Protein AF-A0A9Q2NU97-F1 (afdb_monomer_lite)

Organism: NCBI:txid505252

Secondary structure (DSSP, 8-state):
-HHHHHHHHHTTS----PPPPHHHHHHTT-S-B-GGG--HHHHHHHHHHHH-TTS-HHHHHHHHHHHHHHTT-B---SSS-SS----------

Structure (mmCIF, N/CA/C/O backbone):
data_AF-A0A9Q2NU97-F1
#
_entry.id   AF-A0A9Q2NU97-F1
#
loop_
_atom_site.group_PDB
_atom_site.id
_atom_site.type_symbol
_atom_site.label_atom_id
_atom_site.label_alt_id
_atom_site.label_comp_id
_atom_site.label_asym_id
_atom_site.label_entity_id
_atom_site.label_seq_id
_atom_site.pdbx_PDB_ins_code
_atom_site.Cartn_x
_atom_site.Cartn_y
_atom_site.Cartn_z
_atom_site.occupancy
_atom_site.B_iso_or_equiv
_atom_site.auth_seq_id
_atom_site.auth_comp_id
_atom_site.auth_asym_id
_atom_site.auth_atom_id
_atom_site.pdbx_PDB_model_num
ATOM 1 N N . MET A 1 1 ? -4.021 -39.686 -35.601 1.00 52.50 1 MET A N 1
ATOM 2 C CA . MET A 1 1 ? -3.221 -38.450 -35.414 1.00 52.50 1 MET A CA 1
ATOM 3 C C . MET A 1 1 ? -3.940 -37.357 -34.610 1.00 52.50 1 MET A C 1
ATOM 5 O O . MET A 1 1 ? -3.328 -36.353 -34.299 1.00 52.50 1 MET A O 1
ATOM 9 N N . THR A 1 2 ? -5.193 -37.545 -34.186 1.00 54.91 2 THR A N 1
ATOM 10 C CA . THR A 1 2 ? -5.959 -36.576 -33.369 1.00 54.91 2 THR A CA 1
ATOM 11 C C . THR A 1 2 ? -5.595 -36.579 -31.879 1.00 54.91 2 THR A C 1
ATOM 13 O O . THR A 1 2 ? -5.801 -35.584 -31.196 1.00 54.91 2 THR A O 1
ATOM 16 N N . ARG A 1 3 ? -5.014 -37.672 -31.363 1.00 53.84 3 ARG A N 1
ATOM 17 C CA . ARG A 1 3 ? -4.641 -37.800 -29.941 1.00 53.84 3 ARG A CA 1
ATOM 18 C C . ARG A 1 3 ? -3.362 -37.053 -29.547 1.00 53.84 3 ARG A C 1
ATOM 20 O O . ARG A 1 3 ? -3.252 -36.649 -28.399 1.00 53.84 3 ARG A O 1
ATOM 27 N N . MET A 1 4 ? -2.426 -36.830 -30.476 1.00 54.41 4 MET A N 1
ATOM 28 C CA . MET A 1 4 ? -1.196 -36.073 -30.178 1.00 54.41 4 MET A CA 1
ATOM 29 C C . MET A 1 4 ? -1.443 -34.563 -30.067 1.00 54.41 4 MET A C 1
ATOM 31 O O . MET A 1 4 ? -0.744 -33.893 -29.317 1.00 54.41 4 MET A O 1
ATOM 35 N N . ILE A 1 5 ? -2.463 -34.030 -30.750 1.00 56.22 5 ILE A N 1
ATOM 36 C CA . ILE A 1 5 ? -2.796 -32.597 -30.704 1.00 56.22 5 ILE A CA 1
ATOM 37 C C . ILE A 1 5 ? -3.378 -32.210 -29.334 1.00 56.22 5 ILE A C 1
ATOM 39 O O . ILE A 1 5 ? -3.065 -31.146 -28.811 1.00 56.22 5 ILE A O 1
ATOM 43 N N . ALA A 1 6 ? -4.164 -33.095 -28.709 1.00 56.41 6 ALA A N 1
ATOM 44 C CA . ALA A 1 6 ? -4.792 -32.824 -27.414 1.00 56.41 6 ALA A CA 1
ATOM 45 C C . ALA A 1 6 ? -3.778 -32.648 -26.266 1.00 56.41 6 ALA A C 1
ATOM 47 O O . ALA A 1 6 ? -4.025 -31.876 -25.346 1.00 56.41 6 ALA A O 1
ATOM 48 N N . ILE A 1 7 ? -2.627 -33.326 -26.333 1.00 57.03 7 ILE A N 1
ATOM 49 C CA . ILE A 1 7 ? -1.581 -33.234 -25.301 1.00 57.03 7 ILE A CA 1
ATOM 50 C C . ILE A 1 7 ? -0.803 -31.917 -25.434 1.00 57.03 7 ILE A C 1
ATOM 52 O O . ILE A 1 7 ? -0.453 -31.309 -24.428 1.00 57.03 7 ILE A O 1
ATOM 56 N N . LEU A 1 8 ? -0.595 -31.435 -26.665 1.00 53.38 8 LEU A N 1
ATOM 57 C CA . LEU A 1 8 ? 0.152 -30.204 -26.928 1.00 53.38 8 LEU A CA 1
ATOM 58 C C . LEU A 1 8 ? -0.595 -28.949 -26.436 1.00 53.38 8 LEU A C 1
ATOM 60 O O . LEU A 1 8 ? 0.033 -28.003 -25.971 1.00 53.38 8 LEU A O 1
ATOM 64 N N . ILE A 1 9 ? -1.933 -28.955 -26.481 1.00 57.75 9 ILE A N 1
ATOM 65 C CA . ILE A 1 9 ? -2.763 -27.848 -25.972 1.00 57.75 9 ILE A CA 1
ATOM 66 C C . ILE A 1 9 ? -2.707 -27.773 -24.436 1.00 57.75 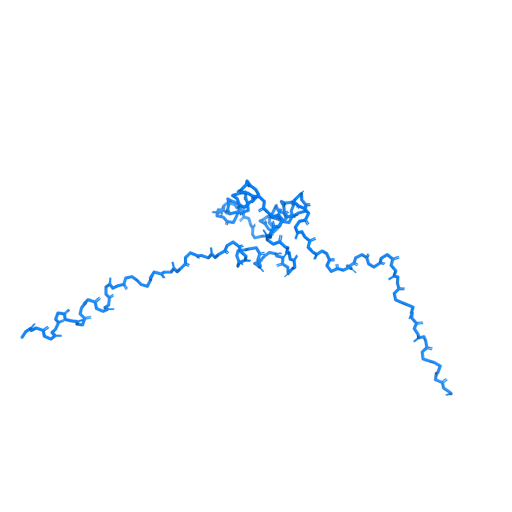9 ILE A C 1
ATOM 68 O O . ILE A 1 9 ? -2.704 -26.677 -23.883 1.00 57.75 9 ILE A O 1
ATOM 72 N N . LEU A 1 10 ? -2.584 -28.914 -23.744 1.00 55.69 10 LEU A N 1
ATOM 73 C CA . LEU A 1 10 ? -2.547 -28.966 -22.277 1.00 55.69 10 LEU A CA 1
ATOM 74 C C . LEU A 1 10 ? -1.243 -28.398 -21.683 1.00 55.69 10 LEU A C 1
ATOM 76 O O . LEU A 1 10 ? -1.234 -27.937 -20.549 1.00 55.69 10 LEU A O 1
ATOM 80 N N . THR A 1 11 ? -0.142 -28.418 -22.442 1.00 57.19 11 THR A N 1
ATOM 81 C CA . THR A 1 11 ? 1.151 -27.845 -22.020 1.00 57.19 11 THR A CA 1
ATOM 82 C C . THR A 1 11 ? 1.329 -26.378 -22.415 1.00 57.19 11 THR A C 1
ATOM 84 O O . THR A 1 11 ? 2.293 -25.748 -21.993 1.00 57.19 11 THR A O 1
ATOM 87 N N . LEU A 1 12 ? 0.440 -25.847 -23.262 1.00 57.00 12 LEU A N 1
ATOM 88 C CA . LEU A 1 12 ? 0.509 -24.486 -23.805 1.00 57.00 12 LEU A CA 1
ATOM 89 C C . LEU A 1 12 ? -0.499 -23.529 -23.171 1.00 57.00 12 LEU A C 1
ATOM 91 O O . LEU A 1 12 ? -0.489 -22.348 -23.509 1.00 57.00 12 LEU A O 1
ATOM 95 N N . THR A 1 13 ? -1.352 -23.991 -22.254 1.00 57.38 13 THR A N 1
ATOM 96 C CA . THR A 1 13 ? -2.061 -23.064 -21.374 1.00 57.38 13 THR A CA 1
ATOM 97 C C . THR A 1 13 ? -1.020 -22.453 -20.443 1.00 57.38 13 THR A C 1
ATOM 99 O O . THR A 1 13 ? -0.481 -23.191 -19.611 1.00 57.38 13 THR A O 1
ATOM 102 N N . PRO A 1 14 ? -0.690 -21.152 -20.566 1.00 60.44 14 PRO A N 1
ATOM 103 C CA . PRO A 1 14 ? 0.086 -20.508 -19.525 1.00 60.44 14 PRO A CA 1
ATOM 104 C C . PRO A 1 14 ? -0.688 -20.751 -18.233 1.00 60.44 14 PRO A C 1
ATOM 106 O O . PRO A 1 14 ? -1.891 -20.486 -18.184 1.00 60.44 14 PRO A O 1
ATOM 109 N N . LEU A 1 15 ? -0.030 -21.312 -17.215 1.00 57.69 15 LEU A N 1
ATOM 110 C CA . LEU A 1 15 ? -0.513 -21.153 -15.853 1.00 57.69 15 LEU A CA 1
ATOM 111 C C . LEU A 1 15 ? -0.647 -19.644 -15.691 1.00 57.69 15 LEU A C 1
ATOM 113 O O . LEU A 1 15 ? 0.353 -18.935 -15.602 1.00 57.69 15 LEU A O 1
ATOM 117 N N . THR A 1 16 ? -1.873 -19.143 -15.790 1.00 56.25 16 THR A N 1
ATOM 118 C CA . THR A 1 16 ? -2.177 -17.760 -15.487 1.00 56.25 16 THR A CA 1
ATOM 119 C C . THR A 1 16 ? -1.866 -17.637 -14.010 1.00 56.25 16 THR A C 1
ATOM 121 O O . THR A 1 16 ? -2.663 -18.066 -13.177 1.00 56.25 16 THR A O 1
ATOM 124 N N . LEU A 1 17 ? -0.655 -17.173 -13.694 1.00 60.47 17 LEU A N 1
ATOM 125 C CA . LEU A 1 17 ? -0.312 -16.690 -12.369 1.00 60.47 17 LEU A CA 1
ATOM 126 C C . LEU A 1 17 ? -1.390 -15.658 -12.055 1.00 60.47 17 LEU A C 1
ATOM 128 O O . LEU A 1 17 ? -1.482 -14.634 -12.734 1.00 60.47 17 LEU A O 1
ATOM 132 N N . ALA A 1 18 ? -2.295 -16.010 -11.144 1.00 64.81 18 ALA A N 1
ATOM 133 C CA . ALA A 1 18 ? -3.303 -15.079 -10.683 1.00 64.81 18 ALA A CA 1
ATOM 134 C C . ALA A 1 18 ? -2.558 -13.853 -10.148 1.00 64.81 18 ALA A C 1
ATOM 136 O O . ALA A 1 18 ? -1.568 -14.007 -9.432 1.00 64.81 18 ALA A O 1
ATOM 137 N N . ALA A 1 19 ? -2.979 -12.657 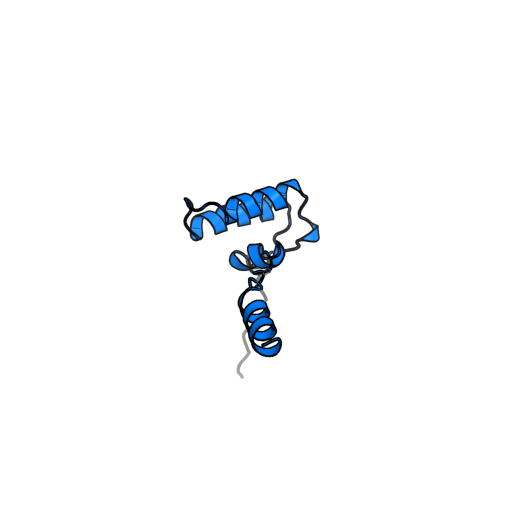-10.563 1.00 69.75 19 ALA A N 1
ATOM 138 C CA . ALA A 1 19 ? -2.425 -11.435 -10.006 1.00 69.75 19 ALA A CA 1
ATOM 139 C C . ALA A 1 19 ? -2.673 -11.448 -8.493 1.00 69.75 19 ALA A C 1
ATOM 141 O O . ALA A 1 19 ? -3.793 -11.741 -8.066 1.00 69.75 19 ALA A O 1
ATOM 142 N N . GLU A 1 20 ? -1.623 -11.178 -7.720 1.00 80.50 20 GLU A N 1
ATOM 143 C CA . GLU A 1 20 ? -1.700 -11.116 -6.264 1.00 80.50 20 GLU A CA 1
ATOM 144 C C . GLU A 1 20 ? -2.744 -10.067 -5.867 1.00 80.50 20 GLU A C 1
ATOM 146 O O . GLU A 1 20 ? -2.816 -8.974 -6.443 1.00 80.50 20 GLU A O 1
ATOM 151 N N . THR A 1 21 ? -3.621 -10.425 -4.936 1.00 87.94 21 THR A N 1
ATOM 152 C CA . THR A 1 21 ? -4.669 -9.512 -4.481 1.00 87.94 21 THR A CA 1
ATOM 153 C C . THR A 1 21 ? -4.062 -8.434 -3.587 1.00 87.94 21 THR A C 1
ATOM 155 O O . THR A 1 21 ? -3.061 -8.658 -2.912 1.00 87.94 21 THR A O 1
ATOM 158 N N . LEU A 1 22 ? -4.675 -7.248 -3.536 1.00 87.81 22 LEU A N 1
ATOM 159 C CA . LEU A 1 22 ? -4.174 -6.163 -2.687 1.00 87.81 22 LEU A CA 1
ATOM 160 C C . LEU A 1 22 ? -3.970 -6.592 -1.215 1.00 87.81 22 LEU A C 1
ATOM 162 O O . LEU A 1 22 ? -2.941 -6.228 -0.648 1.00 87.81 22 LEU A O 1
ATOM 166 N N . PRO A 1 23 ? -4.878 -7.367 -0.583 1.00 89.44 23 PRO A N 1
ATOM 167 C CA . PRO A 1 23 ? -4.639 -7.849 0.769 1.00 89.44 23 PRO A CA 1
ATOM 168 C C . PRO A 1 23 ? -3.401 -8.745 0.893 1.00 89.44 23 PRO A C 1
ATOM 170 O O . PRO A 1 23 ? -2.638 -8.571 1.833 1.00 89.44 23 PRO A O 1
ATOM 173 N N . GLU A 1 24 ? -3.163 -9.649 -0.061 1.00 88.25 24 GLU A N 1
ATOM 174 C CA . GLU A 1 24 ? -1.968 -10.510 -0.078 1.00 88.25 24 GLU A CA 1
ATOM 175 C C . GLU A 1 24 ? -0.682 -9.676 -0.197 1.00 88.25 24 GLU A C 1
ATOM 177 O O . GLU A 1 24 ? 0.253 -9.855 0.592 1.00 88.25 24 GLU A O 1
ATOM 182 N N . VAL A 1 25 ? -0.691 -8.668 -1.080 1.00 88.25 25 VAL A N 1
ATOM 183 C CA . VAL A 1 25 ? 0.413 -7.707 -1.217 1.00 88.25 25 VAL A CA 1
ATOM 184 C C . VAL A 1 25 ? 0.684 -7.001 0.110 1.00 88.25 25 VAL A C 1
ATOM 186 O O . VAL A 1 25 ? 1.830 -6.929 0.550 1.00 88.25 25 VAL A O 1
ATOM 189 N N . ILE A 1 26 ? -0.353 -6.484 0.775 1.00 87.44 26 ILE A N 1
ATOM 190 C CA . ILE A 1 26 ? -0.204 -5.754 2.040 1.00 87.44 26 ILE A CA 1
ATOM 191 C C . ILE A 1 26 ? 0.281 -6.683 3.165 1.00 87.44 26 ILE A C 1
ATOM 193 O O . ILE A 1 26 ? 1.163 -6.293 3.935 1.00 87.44 26 ILE A O 1
ATOM 197 N N . SER A 1 2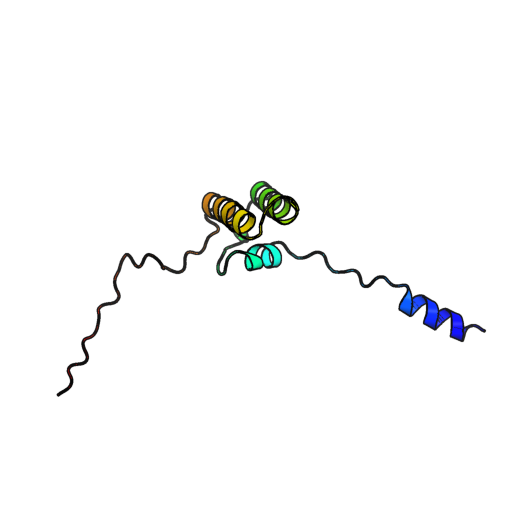7 ? -0.217 -7.922 3.220 1.00 89.56 27 SER A N 1
ATOM 198 C CA . SER A 1 27 ? 0.195 -8.944 4.194 1.00 89.56 27 SER A CA 1
ATOM 199 C C . SER A 1 27 ? 1.677 -9.326 4.104 1.00 89.56 27 SER A C 1
ATOM 201 O O . SER A 1 27 ? 2.230 -9.874 5.056 1.00 89.56 27 SER A O 1
ATOM 203 N N . THR A 1 28 ? 2.355 -8.999 3.000 1.00 88.94 28 THR A N 1
ATOM 204 C CA . THR A 1 28 ? 3.817 -9.138 2.880 1.00 88.94 28 THR A CA 1
ATOM 205 C C . THR A 1 28 ? 4.582 -8.119 3.740 1.00 88.94 28 THR A C 1
ATOM 207 O O . THR A 1 28 ? 5.766 -8.316 4.024 1.00 88.94 28 THR A O 1
ATOM 210 N N . TYR A 1 29 ? 3.932 -7.032 4.167 1.00 88.94 29 TYR A N 1
ATOM 211 C CA . TYR A 1 29 ? 4.569 -5.911 4.866 1.00 88.94 29 TYR A CA 1
ATOM 212 C C . TYR A 1 29 ? 4.035 -5.676 6.280 1.00 88.94 29 TYR A C 1
ATOM 214 O O . TYR A 1 29 ? 4.790 -5.223 7.141 1.00 88.94 29 TYR A O 1
ATOM 222 N N . VAL A 1 30 ? 2.755 -5.958 6.530 1.00 86.62 30 VAL A N 1
ATOM 223 C CA . VAL A 1 30 ? 2.103 -5.758 7.833 1.00 86.62 30 VAL A CA 1
ATOM 224 C C . VAL A 1 30 ? 1.239 -6.962 8.201 1.00 86.62 30 VAL A C 1
ATOM 226 O O . VAL A 1 30 ? 0.726 -7.653 7.327 1.00 86.62 30 VAL A O 1
ATOM 229 N N . THR A 1 31 ? 1.072 -7.216 9.500 1.00 85.62 31 THR A N 1
ATOM 230 C CA . THR A 1 31 ? 0.288 -8.360 9.992 1.00 85.62 31 THR A CA 1
ATOM 231 C C . THR A 1 31 ? -1.207 -8.078 10.025 1.00 85.62 31 THR A C 1
ATOM 233 O O . THR A 1 31 ? -1.987 -8.931 9.616 1.00 85.62 31 THR A O 1
ATOM 236 N N . ASP A 1 32 ? -1.596 -6.879 10.464 1.00 87.50 32 ASP A N 1
ATOM 237 C CA . ASP A 1 32 ? -2.985 -6.527 10.753 1.00 87.50 32 ASP A CA 1
ATOM 238 C C . ASP A 1 32 ? -3.347 -5.189 10.096 1.00 87.50 32 ASP A C 1
ATOM 240 O O . ASP 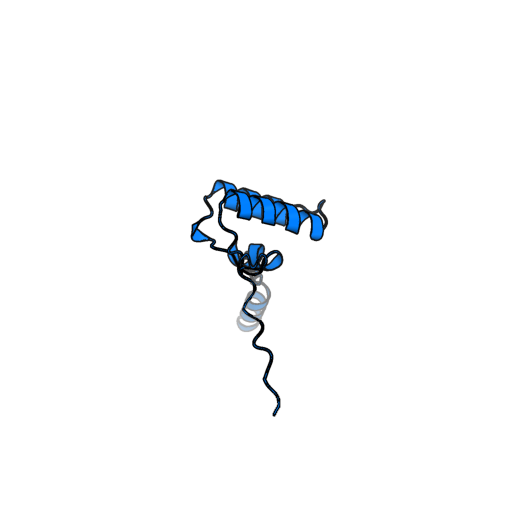A 1 32 ? -2.695 -4.158 10.303 1.00 87.50 32 ASP A O 1
ATOM 244 N N . PHE A 1 33 ? -4.382 -5.209 9.260 1.00 89.62 33 PHE A N 1
ATOM 245 C CA . PHE A 1 33 ? -4.888 -4.036 8.559 1.00 89.62 33 PHE A CA 1
ATOM 246 C C . PHE A 1 33 ? -6.336 -4.244 8.110 1.00 89.62 33 PHE A C 1
ATOM 248 O O . PHE A 1 33 ? -6.770 -5.362 7.837 1.00 89.62 33 PHE A O 1
ATOM 255 N N . ASP A 1 34 ? -7.059 -3.139 7.958 1.00 90.38 34 ASP A N 1
ATOM 256 C CA . ASP A 1 34 ? -8.419 -3.113 7.431 1.00 90.38 34 ASP A CA 1
ATOM 257 C C . ASP A 1 34 ? -8.421 -2.541 6.008 1.00 90.38 34 ASP A C 1
ATOM 259 O O . ASP A 1 34 ? -8.409 -1.325 5.792 1.00 90.38 34 ASP A O 1
ATOM 263 N N . ALA A 1 35 ? -8.457 -3.436 5.018 1.00 86.81 35 ALA A N 1
ATOM 264 C CA . ALA A 1 35 ? -8.491 -3.070 3.603 1.00 86.81 35 ALA A CA 1
ATOM 265 C C . ALA A 1 35 ? -9.730 -2.239 3.219 1.00 86.81 35 ALA A C 1
ATOM 267 O O . ALA A 1 35 ? -9.693 -1.523 2.219 1.00 86.81 35 ALA A O 1
ATOM 268 N N . VAL A 1 36 ? -10.823 -2.310 3.993 1.00 90.56 36 VAL A N 1
ATOM 269 C CA . VAL A 1 36 ? -12.064 -1.566 3.715 1.00 90.56 36 VAL A CA 1
ATOM 270 C C . VAL A 1 36 ? -11.865 -0.064 3.923 1.00 90.56 36 VAL A C 1
ATOM 272 O O . VAL A 1 36 ? -12.559 0.741 3.300 1.00 90.56 36 VAL A O 1
ATOM 275 N N . LYS A 1 37 ? -10.888 0.329 4.748 1.00 90.50 37 LYS A N 1
ATOM 276 C CA . LYS A 1 37 ? -10.533 1.737 4.980 1.00 90.50 37 LYS A CA 1
ATOM 277 C C . LYS A 1 37 ? -9.683 2.346 3.863 1.00 90.50 37 LYS A C 1
ATOM 279 O O . LYS A 1 37 ? -9.461 3.553 3.872 1.00 90.50 37 LYS A O 1
ATOM 284 N N . LEU A 1 38 ? -9.218 1.544 2.901 1.00 91.94 38 LEU A N 1
ATOM 285 C CA . LEU A 1 38 ? -8.409 2.025 1.784 1.00 91.94 38 LEU A CA 1
ATOM 286 C C . LEU A 1 38 ? -9.290 2.501 0.631 1.00 91.94 38 LEU A C 1
ATOM 288 O O . LEU A 1 38 ? -9.986 1.708 -0.008 1.00 91.94 38 LEU A O 1
ATOM 292 N N . ASP A 1 39 ? -9.204 3.790 0.317 1.00 94.31 39 ASP A N 1
ATOM 293 C CA . ASP A 1 39 ? -9.753 4.327 -0.924 1.00 94.31 39 ASP A CA 1
ATOM 294 C C . ASP A 1 39 ? -8.903 3.927 -2.144 1.00 94.31 39 ASP A C 1
ATOM 296 O O . ASP A 1 39 ? -7.799 3.398 -2.026 1.00 94.31 39 ASP A O 1
ATOM 300 N N . LYS A 1 40 ? -9.424 4.158 -3.353 1.00 93.88 40 LYS A N 1
ATOM 301 C CA . LYS A 1 40 ? -8.753 3.736 -4.594 1.00 93.88 40 LYS A CA 1
ATOM 302 C C . LYS A 1 40 ? -7.377 4.373 -4.792 1.00 93.88 40 LYS A C 1
ATOM 304 O O . LYS A 1 40 ? -6.525 3.744 -5.418 1.00 93.88 40 LYS A O 1
ATOM 309 N N . ASP A 1 41 ? -7.168 5.580 -4.277 1.00 94.69 41 ASP A N 1
ATOM 310 C CA . ASP A 1 41 ? -5.905 6.296 -4.434 1.00 94.69 41 ASP A CA 1
ATOM 311 C C . ASP A 1 41 ? -4.835 5.661 -3.537 1.00 94.69 41 ASP A C 1
ATOM 313 O O . ASP A 1 41 ? -3.745 5.342 -4.019 1.00 94.69 41 ASP A O 1
ATOM 317 N N . ALA A 1 42 ? -5.176 5.350 -2.282 1.00 94.00 42 ALA A N 1
ATOM 318 C CA . ALA A 1 42 ? -4.311 4.616 -1.360 1.00 94.00 42 ALA A CA 1
ATOM 319 C C . ALA A 1 42 ? -3.992 3.202 -1.877 1.00 94.00 42 ALA A C 1
ATOM 321 O O . ALA A 1 42 ? -2.839 2.767 -1.845 1.00 94.00 42 ALA A O 1
ATOM 322 N N . GLN A 1 43 ? -4.990 2.494 -2.422 1.00 95.06 43 GLN A N 1
ATOM 323 C CA . GLN A 1 43 ? -4.784 1.178 -3.043 1.00 95.06 43 GLN A CA 1
ATOM 324 C C . GLN A 1 43 ? -3.784 1.260 -4.208 1.00 95.06 43 GLN A C 1
ATOM 326 O O . GLN A 1 43 ? -2.857 0.453 -4.296 1.00 95.06 43 GLN A O 1
ATOM 331 N N . GLY A 1 44 ? -3.943 2.259 -5.083 1.00 94.56 44 GLY A N 1
ATOM 332 C CA . GLY A 1 44 ? -3.035 2.494 -6.204 1.00 94.56 44 GLY A CA 1
ATOM 333 C C . GLY A 1 44 ? -1.617 2.854 -5.756 1.00 94.56 44 GLY A C 1
ATOM 334 O O . GLY A 1 44 ? -0.650 2.352 -6.331 1.00 94.56 44 GLY A O 1
ATOM 335 N N . ALA A 1 45 ? -1.480 3.670 -4.709 1.00 95.19 45 ALA A N 1
ATOM 336 C CA . ALA A 1 45 ? -0.185 4.034 -4.140 1.00 95.19 45 ALA A CA 1
ATOM 337 C C . ALA A 1 45 ? 0.559 2.810 -3.582 1.00 95.19 45 ALA A C 1
ATOM 339 O O . ALA A 1 45 ? 1.737 2.617 -3.890 1.00 95.19 45 ALA A O 1
ATOM 340 N N . ILE A 1 46 ? -0.135 1.949 -2.831 1.00 95.19 46 ILE A N 1
ATOM 341 C CA . ILE A 1 46 ? 0.435 0.720 -2.260 1.00 95.19 46 ILE A CA 1
ATOM 342 C C . ILE A 1 46 ? 0.935 -0.221 -3.362 1.00 95.19 46 ILE A C 1
ATOM 344 O O . ILE A 1 46 ? 2.081 -0.669 -3.303 1.00 95.19 46 ILE A O 1
ATOM 348 N N . LEU A 1 47 ? 0.118 -0.478 -4.390 1.00 94.94 47 LEU A N 1
ATOM 349 C CA . LEU A 1 47 ? 0.525 -1.313 -5.528 1.00 94.94 47 LEU A CA 1
ATOM 350 C C . LEU A 1 47 ? 1.715 -0.696 -6.273 1.00 94.94 47 LEU A C 1
ATOM 352 O O . LEU A 1 47 ? 2.690 -1.383 -6.568 1.00 94.94 47 LEU A O 1
ATOM 356 N N . GLY A 1 48 ? 1.692 0.622 -6.482 1.00 94.19 48 GLY A N 1
ATOM 357 C CA . GLY A 1 48 ? 2.806 1.343 -7.090 1.00 94.19 48 GLY A CA 1
ATOM 358 C C . GLY A 1 48 ? 4.112 1.201 -6.304 1.00 94.19 48 GLY A C 1
ATOM 359 O O . GLY A 1 48 ? 5.171 1.035 -6.904 1.00 94.19 48 GLY A O 1
ATOM 360 N N . ILE A 1 49 ? 4.066 1.223 -4.968 1.00 95.50 49 ILE A N 1
ATOM 361 C CA . ILE A 1 49 ? 5.246 0.989 -4.119 1.00 95.50 49 ILE A CA 1
ATOM 362 C C . ILE A 1 49 ? 5.706 -0.474 -4.203 1.00 95.50 49 ILE A C 1
ATOM 364 O O . ILE A 1 49 ? 6.913 -0.730 -4.286 1.00 95.50 49 ILE A O 1
ATOM 368 N N . HIS A 1 50 ? 4.772 -1.429 -4.193 1.00 94.56 50 HIS A N 1
ATOM 369 C CA . HIS A 1 50 ? 5.079 -2.854 -4.313 1.00 94.56 50 HIS A CA 1
ATOM 370 C C . HIS A 1 50 ? 5.831 -3.167 -5.617 1.00 94.56 50 HIS A C 1
ATOM 372 O O . HIS A 1 50 ? 6.867 -3.839 -5.576 1.00 94.56 50 HIS A O 1
ATOM 378 N N . ASP A 1 51 ? 5.405 -2.584 -6.738 1.00 94.25 51 ASP A N 1
ATOM 379 C CA . ASP A 1 51 ? 5.978 -2.836 -8.068 1.00 94.25 51 ASP A CA 1
ATOM 380 C C . ASP A 1 51 ? 7.346 -2.169 -8.300 1.00 94.25 51 ASP A C 1
ATOM 382 O O . ASP A 1 51 ? 8.064 -2.501 -9.248 1.00 94.25 51 ASP A O 1
ATOM 386 N N . ARG A 1 52 ? 7.770 -1.242 -7.430 1.00 95.56 52 ARG A N 1
ATOM 387 C CA . ARG A 1 52 ? 9.050 -0.536 -7.593 1.00 95.56 52 ARG A CA 1
ATOM 388 C C . ARG A 1 52 ? 10.251 -1.451 -7.398 1.00 95.56 52 ARG A C 1
ATOM 390 O O . ARG A 1 52 ? 10.566 -1.870 -6.287 1.00 95.56 52 ARG A O 1
ATOM 397 N N . THR A 1 53 ? 10.986 -1.728 -8.465 1.00 95.31 53 THR A N 1
ATOM 398 C CA . THR A 1 53 ? 12.184 -2.583 -8.414 1.00 95.31 53 THR A CA 1
ATOM 399 C C . THR A 1 53 ? 13.414 -1.880 -7.842 1.00 95.31 53 THR A C 1
ATOM 401 O O . THR A 1 53 ? 14.390 -2.538 -7.496 1.00 95.31 53 THR A O 1
ATOM 404 N N . ASP A 1 54 ? 13.392 -0.551 -7.757 1.00 96.56 54 ASP A N 1
ATOM 405 C CA . ASP A 1 54 ? 14.497 0.271 -7.260 1.00 96.56 54 ASP A CA 1
ATOM 406 C C . ASP A 1 54 ? 14.490 0.450 -5.731 1.00 96.56 54 ASP A C 1
ATOM 408 O O . ASP A 1 54 ? 15.445 0.977 -5.162 1.00 96.56 54 ASP A O 1
ATOM 412 N N . LEU A 1 55 ? 13.436 -0.015 -5.053 1.00 94.00 55 LEU A N 1
ATOM 413 C CA . LEU A 1 55 ? 13.309 0.034 -3.600 1.00 94.00 55 LEU A CA 1
ATOM 414 C C . LEU A 1 55 ? 13.675 -1.303 -2.956 1.00 94.00 55 LEU A C 1
ATOM 416 O O . LEU A 1 55 ? 13.219 -2.368 -3.375 1.00 94.00 55 LEU A O 1
ATOM 420 N N . SER A 1 56 ? 14.436 -1.237 -1.863 1.00 95.19 56 SER A N 1
ATOM 421 C CA . SER A 1 56 ? 14.637 -2.394 -0.990 1.00 95.19 56 SER A CA 1
ATOM 422 C C . SER A 1 56 ? 13.327 -2.791 -0.304 1.00 95.19 56 SER A C 1
ATOM 424 O O . SER A 1 56 ? 12.437 -1.963 -0.103 1.00 95.19 56 SER A O 1
ATOM 426 N N . HIS A 1 57 ? 13.221 -4.054 0.117 1.00 92.50 57 HIS A N 1
ATOM 427 C CA . HIS A 1 57 ? 12.040 -4.543 0.835 1.00 92.50 57 HIS A CA 1
ATOM 428 C C . HIS A 1 57 ? 11.727 -3.704 2.087 1.00 92.50 57 HIS A C 1
ATOM 430 O O . HIS A 1 57 ? 10.585 -3.306 2.286 1.00 92.50 57 HIS A O 1
ATOM 436 N N . GLY A 1 58 ? 12.748 -3.349 2.879 1.00 91.00 58 GLY A N 1
ATOM 437 C CA . GLY A 1 58 ? 12.571 -2.504 4.065 1.00 91.00 58 GLY A CA 1
ATOM 438 C C . GLY A 1 58 ? 12.039 -1.105 3.741 1.00 91.00 58 GLY A C 1
ATOM 439 O O . GLY A 1 58 ? 11.211 -0.584 4.479 1.00 91.00 58 GLY A O 1
ATOM 440 N N . MET A 1 59 ? 12.449 -0.510 2.615 1.00 95.44 59 MET A N 1
ATOM 441 C CA . MET A 1 59 ? 11.912 0.786 2.188 1.00 95.44 59 MET A CA 1
ATOM 442 C C . MET A 1 59 ? 10.451 0.674 1.738 1.00 95.44 59 MET A C 1
ATOM 444 O O . MET A 1 59 ? 9.640 1.530 2.080 1.00 95.44 59 MET A O 1
ATOM 448 N N . LYS A 1 60 ? 10.095 -0.400 1.020 1.00 94.81 60 LYS A N 1
ATOM 449 C CA . LYS A 1 60 ? 8.698 -0.668 0.643 1.00 94.81 60 LYS A CA 1
ATOM 450 C C . LYS A 1 60 ? 7.808 -0.825 1.870 1.00 94.81 60 LYS A C 1
ATOM 452 O O . LYS A 1 60 ? 6.744 -0.222 1.904 1.00 94.81 60 LYS A O 1
ATOM 457 N N . LEU A 1 61 ? 8.272 -1.567 2.879 1.00 93.06 61 LEU A N 1
ATOM 458 C CA . LEU A 1 61 ? 7.557 -1.734 4.144 1.00 93.06 61 LEU A CA 1
ATOM 459 C C . LEU A 1 61 ? 7.245 -0.381 4.783 1.00 93.06 61 LEU A C 1
ATOM 461 O O . LEU A 1 61 ? 6.091 -0.128 5.103 1.00 93.06 61 LEU A O 1
ATOM 465 N N . LEU A 1 62 ? 8.243 0.496 4.930 1.00 94.00 62 LEU A N 1
ATOM 466 C CA . LEU A 1 62 ? 8.054 1.809 5.557 1.00 94.00 62 LEU A CA 1
ATOM 467 C C . LEU A 1 62 ? 7.038 2.676 4.804 1.00 94.00 62 LEU A C 1
ATOM 469 O O . LEU A 1 62 ? 6.156 3.260 5.425 1.00 94.00 62 LEU A O 1
ATOM 473 N N . LEU A 1 63 ? 7.141 2.731 3.475 1.00 94.94 63 LEU A N 1
ATOM 474 C CA . LEU A 1 63 ? 6.244 3.543 2.651 1.00 94.94 63 LEU A CA 1
ATOM 475 C C . LEU A 1 63 ? 4.816 2.982 2.631 1.00 94.94 63 LEU A C 1
ATOM 477 O O . LEU A 1 63 ? 3.860 3.739 2.753 1.00 94.94 63 LEU A O 1
ATOM 481 N N . ILE A 1 64 ? 4.654 1.661 2.522 1.00 93.94 64 ILE A N 1
ATOM 482 C CA . ILE A 1 64 ? 3.331 1.020 2.580 1.00 93.94 64 ILE A CA 1
ATOM 483 C C . ILE A 1 64 ? 2.717 1.212 3.967 1.00 93.94 64 ILE A C 1
ATOM 485 O O . ILE A 1 64 ? 1.542 1.548 4.072 1.00 93.94 64 ILE A O 1
ATOM 489 N N . HIS A 1 65 ? 3.510 1.068 5.030 1.00 93.62 65 HIS A N 1
ATOM 490 C CA . HIS A 1 65 ? 3.064 1.345 6.392 1.00 93.62 65 HIS A CA 1
ATOM 491 C C . HIS A 1 65 ? 2.575 2.792 6.545 1.00 93.62 65 HIS A C 1
ATOM 493 O O . HIS A 1 65 ? 1.522 3.013 7.138 1.00 93.62 65 HIS A O 1
ATOM 499 N N . GLU A 1 66 ? 3.283 3.767 5.969 1.00 92.94 66 GLU A N 1
ATOM 500 C CA . GLU A 1 66 ? 2.874 5.175 5.975 1.00 92.94 66 GLU A CA 1
ATOM 501 C C . GLU A 1 66 ? 1.525 5.394 5.267 1.00 92.94 66 GLU A C 1
ATOM 503 O O . GLU A 1 66 ? 0.656 6.081 5.806 1.00 92.94 66 GLU A O 1
ATOM 508 N N . GLU A 1 67 ? 1.307 4.783 4.100 1.00 94.88 67 GLU A N 1
ATOM 509 C CA . GLU A 1 67 ? 0.028 4.884 3.378 1.00 94.88 67 GLU A CA 1
ATOM 510 C C . GLU A 1 67 ? -1.129 4.245 4.160 1.00 94.88 67 GLU A C 1
ATOM 512 O O . GLU A 1 67 ? -2.199 4.843 4.302 1.00 94.88 67 GLU A O 1
ATOM 517 N N . LEU A 1 68 ? -0.900 3.076 4.763 1.00 92.50 68 LEU A N 1
ATOM 518 C CA . LEU A 1 68 ? -1.882 2.433 5.638 1.00 92.50 68 LEU A CA 1
ATOM 519 C C . LEU A 1 68 ? -2.176 3.284 6.883 1.00 92.50 68 LEU A C 1
ATOM 521 O O . LEU A 1 68 ? -3.325 3.360 7.326 1.00 92.50 68 LEU A O 1
ATOM 525 N N . GLN A 1 69 ? -1.160 3.939 7.450 1.00 91.62 69 GLN A N 1
ATOM 526 C CA . GLN A 1 69 ? -1.318 4.822 8.603 1.00 91.62 69 GLN A CA 1
ATOM 527 C C . GLN A 1 69 ? -2.146 6.059 8.247 1.00 91.62 69 GLN A C 1
ATOM 529 O O . GLN A 1 69 ? -3.073 6.401 8.985 1.00 91.62 69 GLN A O 1
ATOM 534 N N . LYS A 1 70 ? -1.855 6.705 7.109 1.00 91.75 70 LYS A N 1
ATOM 535 C CA . LYS A 1 70 ? -2.612 7.863 6.599 1.00 91.75 70 LYS A CA 1
ATOM 536 C C . LYS A 1 70 ? -4.084 7.528 6.375 1.00 91.75 70 LYS A C 1
ATOM 538 O O . LYS A 1 70 ? -4.945 8.336 6.714 1.00 91.75 70 LYS A O 1
ATOM 543 N N . ALA A 1 71 ? -4.367 6.332 5.863 1.00 91.25 71 ALA A N 1
ATOM 544 C 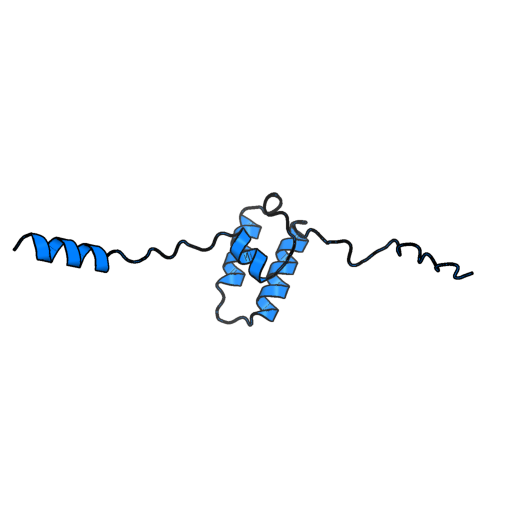CA . ALA A 1 71 ? -5.728 5.848 5.654 1.00 91.25 71 ALA A CA 1
ATOM 545 C C . ALA A 1 71 ? -6.432 5.376 6.945 1.00 91.25 71 ALA A C 1
ATOM 547 O O . ALA A 1 71 ? -7.602 4.999 6.909 1.00 91.25 71 ALA A O 1
ATOM 548 N N . GLY A 1 72 ? -5.741 5.345 8.094 1.00 88.50 72 GLY A N 1
ATOM 549 C CA . GLY A 1 72 ? -6.274 4.752 9.328 1.00 88.50 72 GLY A CA 1
ATOM 550 C C . GLY A 1 72 ? -6.550 3.246 9.209 1.00 88.50 72 GLY A C 1
ATOM 551 O O . GLY A 1 72 ? -7.335 2.691 9.986 1.00 88.50 72 GLY A O 1
ATOM 552 N N . ALA A 1 73 ? -5.926 2.598 8.223 1.00 90.19 73 ALA A N 1
ATOM 553 C CA . ALA A 1 73 ? -6.093 1.193 7.880 1.00 90.19 73 ALA A CA 1
ATOM 554 C C . ALA A 1 73 ? -5.216 0.267 8.725 1.00 90.19 73 ALA A C 1
ATOM 556 O O . ALA A 1 73 ? -5.477 -0.928 8.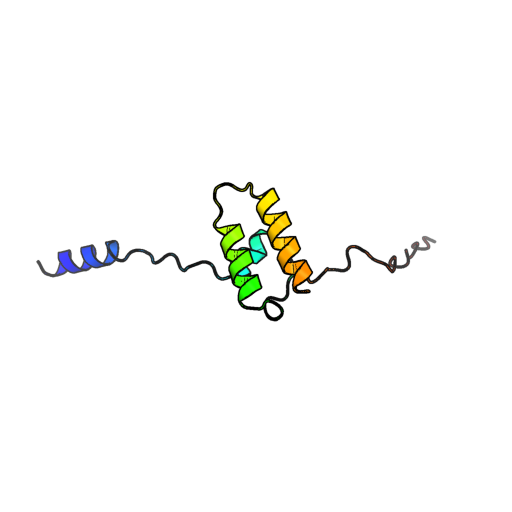759 1.00 90.19 73 ALA A O 1
ATOM 557 N N . LEU A 1 74 ? -4.210 0.793 9.429 1.00 87.31 74 LEU A N 1
ATOM 558 C CA . LEU A 1 74 ? -3.423 -0.001 10.371 1.00 87.31 74 LEU A CA 1
ATOM 559 C C . LEU A 1 74 ? -4.260 -0.374 11.591 1.00 87.31 74 LEU A C 1
ATOM 561 O O . LEU A 1 74 ? -4.624 0.479 12.410 1.00 87.31 74 LEU A O 1
ATOM 565 N N . GLU A 1 75 ? -4.500 -1.668 11.741 1.00 81.00 75 GLU A N 1
ATOM 566 C CA . GLU A 1 75 ? -4.991 -2.219 12.988 1.00 81.00 75 GLU A CA 1
ATOM 567 C C . GLU A 1 75 ? -3.779 -2.417 13.884 1.00 81.00 75 GLU A C 1
ATOM 569 O O . GLU A 1 75 ? -3.102 -3.439 13.864 1.00 81.00 75 GLU A O 1
ATOM 574 N N . HIS A 1 76 ? -3.447 -1.385 14.656 1.00 65.56 76 HIS A N 1
ATOM 575 C CA . HIS A 1 76 ? -2.472 -1.562 15.714 1.00 65.56 76 HIS A CA 1
ATOM 576 C C . HIS A 1 76 ? -3.086 -2.550 16.712 1.00 65.56 76 HIS A C 1
ATOM 578 O O . HIS A 1 76 ? -3.893 -2.160 17.560 1.00 65.56 76 HIS A O 1
ATOM 584 N N . ALA A 1 77 ? -2.670 -3.822 16.665 1.00 52.31 77 ALA A N 1
ATOM 585 C CA . ALA A 1 77 ? -2.566 -4.595 17.894 1.00 52.31 77 ALA A CA 1
ATOM 586 C C . ALA A 1 77 ? -1.903 -3.649 18.898 1.00 52.31 77 ALA A C 1
ATOM 588 O O . ALA A 1 77 ? -0.957 -2.956 18.537 1.00 52.31 77 ALA A O 1
ATOM 589 N N . ASN A 1 78 ? -2.468 -3.490 20.086 1.00 45.56 78 ASN A N 1
ATOM 590 C CA . ASN A 1 78 ? -2.081 -2.479 21.066 1.00 45.56 78 ASN A CA 1
ATOM 591 C C . ASN A 1 78 ? -0.624 -2.692 21.557 1.00 45.56 78 ASN A C 1
ATOM 593 O O . ASN A 1 78 ? -0.403 -3.092 22.693 1.00 45.56 78 ASN A O 1
ATOM 597 N N . VAL A 1 79 ? 0.388 -2.494 20.701 1.00 49.66 79 VAL A N 1
ATOM 598 C CA . VAL A 1 79 ? 1.816 -2.701 21.001 1.00 49.66 79 VAL A CA 1
ATOM 599 C C . VAL A 1 79 ? 2.330 -1.538 21.847 1.00 49.66 79 VAL A C 1
ATOM 601 O O . VAL A 1 79 ? 3.245 -1.684 22.652 1.00 49.66 79 VAL A O 1
ATOM 604 N N . HIS A 1 80 ? 1.671 -0.385 21.738 1.00 47.38 80 HIS A N 1
ATOM 605 C CA . HIS A 1 80 ? 1.750 0.687 22.716 1.00 47.38 80 HIS A CA 1
ATOM 606 C C . HIS A 1 80 ? 0.659 0.479 23.760 1.00 47.38 80 HIS A C 1
ATOM 608 O O . HIS A 1 80 ? -0.302 1.238 23.799 1.00 47.38 80 HIS A O 1
ATOM 614 N N . GLY A 1 81 ? 0.799 -0.555 24.593 1.00 42.59 81 GLY A N 1
ATOM 615 C CA . GLY A 1 81 ? -0.038 -0.744 25.774 1.00 42.59 81 GLY A CA 1
ATOM 616 C C . GLY A 1 81 ? 0.012 0.501 26.661 1.00 42.59 81 GLY A C 1
ATOM 617 O O . GLY A 1 81 ? 0.846 0.612 27.553 1.00 42.59 81 GLY A O 1
ATOM 618 N N . VAL A 1 82 ? -0.891 1.454 26.421 1.00 50.91 82 VAL A N 1
ATOM 619 C CA . VAL A 1 82 ? -1.099 2.626 27.290 1.00 50.91 82 VAL A CA 1
ATOM 620 C C . VAL A 1 82 ? -1.715 2.189 28.626 1.00 50.91 82 VAL A C 1
ATOM 622 O O . VAL A 1 82 ? -1.824 2.967 29.568 1.00 50.91 82 VAL A O 1
ATOM 625 N N . THR A 1 83 ? -2.084 0.914 28.731 1.00 50.16 83 THR A N 1
ATOM 626 C CA . THR A 1 83 ? -2.423 0.240 29.972 1.00 50.16 83 THR A CA 1
ATOM 627 C C . THR A 1 83 ? -1.455 -0.930 30.131 1.00 50.16 83 THR A C 1
ATOM 629 O O . THR A 1 83 ? -1.583 -1.912 29.401 1.00 50.16 83 THR A O 1
ATOM 632 N N . PRO A 1 84 ? -0.447 -0.844 31.018 1.00 54.34 84 PRO A N 1
ATOM 633 C CA . PRO A 1 84 ? 0.269 -2.038 31.426 1.00 54.34 84 PRO A CA 1
ATOM 634 C C . PRO A 1 84 ? -0.753 -2.990 32.047 1.00 54.34 84 PRO A C 1
ATOM 636 O O . PRO A 1 84 ? -1.465 -2.609 32.979 1.00 54.34 84 PRO A O 1
ATOM 639 N N . GLU A 1 85 ? -0.845 -4.207 31.513 1.00 61.56 85 GLU A N 1
ATOM 640 C CA . GLU A 1 85 ? -1.557 -5.294 32.180 1.00 61.56 85 GLU A CA 1
ATOM 641 C C . GLU A 1 85 ? -1.022 -5.381 33.618 1.00 61.56 85 GLU A C 1
ATOM 643 O O . GLU A 1 85 ? 0.202 -5.401 33.812 1.00 61.56 85 GLU A O 1
ATOM 648 N N . PRO A 1 86 ? -1.887 -5.351 34.647 1.00 58.56 86 PRO A N 1
ATOM 649 C CA . PRO A 1 86 ? -1.425 -5.399 36.020 1.00 58.56 86 PRO A CA 1
ATOM 650 C C . PRO A 1 86 ? -0.674 -6.711 36.230 1.00 58.56 86 PRO A C 1
ATOM 652 O O . PRO A 1 86 ? -1.251 -7.795 36.167 1.00 58.56 86 PRO A O 1
ATOM 655 N N . PHE A 1 87 ? 0.630 -6.605 36.485 1.00 59.09 87 PHE A N 1
ATOM 656 C CA . PHE A 1 87 ? 1.464 -7.728 36.886 1.00 59.09 87 PHE A CA 1
ATOM 657 C C . PHE A 1 87 ? 0.857 -8.347 38.153 1.00 59.09 87 PHE A C 1
ATOM 659 O O . PHE A 1 87 ? 1.016 -7.815 39.254 1.00 59.09 87 PHE A O 1
ATOM 666 N N . GLN A 1 88 ? 0.139 -9.463 38.018 1.00 63.72 88 GLN A N 1
ATOM 667 C CA . GLN A 1 88 ? -0.241 -10.281 39.161 1.00 63.72 88 GLN A CA 1
ATOM 668 C C . GLN A 1 88 ? 1.022 -10.994 39.640 1.00 63.72 88 GLN A C 1
ATOM 670 O O . GLN A 1 88 ? 1.412 -12.033 39.110 1.00 63.72 88 GLN A O 1
ATOM 675 N N . LEU A 1 89 ? 1.695 -10.406 40.632 1.00 60.28 89 LEU A N 1
ATOM 676 C CA . LEU A 1 89 ? 2.686 -11.128 41.417 1.00 60.28 89 LEU A CA 1
ATOM 677 C C . LEU A 1 89 ? 1.956 -12.303 42.067 1.00 60.28 89 LEU A C 1
ATOM 679 O O . LEU A 1 89 ? 1.156 -12.110 42.983 1.00 60.28 89 LEU A O 1
ATOM 683 N N . SER A 1 90 ? 2.198 -13.504 41.542 1.00 60.12 90 SER A N 1
ATOM 684 C CA . SER A 1 90 ? 1.808 -14.755 42.179 1.00 60.12 90 SER A CA 1
ATOM 685 C C . SER A 1 90 ? 2.332 -14.709 43.610 1.00 60.12 90 SER A C 1
ATOM 687 O O . SER A 1 90 ? 3.542 -14.766 43.823 1.00 60.12 90 SER A O 1
ATOM 689 N N . GLN A 1 91 ? 1.432 -14.555 44.579 1.00 60.50 91 GLN A N 1
ATOM 690 C CA . GLN A 1 91 ? 1.735 -14.807 45.981 1.00 60.50 91 GLN A CA 1
ATOM 691 C C . GLN A 1 91 ? 2.032 -16.305 46.060 1.00 60.50 91 GLN A C 1
ATOM 693 O O . GLN A 1 91 ? 1.121 -17.127 46.020 1.00 60.50 91 GLN A O 1
ATOM 698 N N . ALA A 1 92 ? 3.313 -16.656 45.998 1.00 61.81 92 ALA A N 1
ATOM 699 C CA . ALA A 1 92 ? 3.758 -17.979 46.380 1.00 61.81 92 ALA A CA 1
ATOM 700 C C . ALA A 1 92 ? 3.757 -18.006 47.914 1.00 61.81 92 ALA A C 1
ATOM 702 O O . ALA A 1 92 ? 4.411 -17.158 48.524 1.00 61.81 92 ALA A O 1
ATOM 703 N N . ASP A 1 93 ? 2.956 -18.916 48.473 1.00 52.72 93 ASP A N 1
ATOM 704 C CA . ASP A 1 93 ? 2.864 -19.223 49.909 1.00 52.72 93 ASP A CA 1
ATOM 705 C C . ASP A 1 93 ? 4.225 -19.566 50.541 1.00 52.72 93 ASP A C 1
ATOM 707 O O . ASP A 1 93 ? 5.061 -20.216 49.864 1.00 52.72 93 ASP A O 1
#

Foldseek 3Di:
DVVVVVVVVVVPPPPPPPPQDLVNLLVLQDPAWAPVLDDPVLSVQLVVLSPDPPDDPVRSSVSNVVSRVVSVGDPPPPPVPPPDDPPPPPPDD

Radius of gyration: 22.92 Å; chains: 1; bounding box: 27×46×85 Å

Sequence (93 aa):
MTRMIAILILTLTPLTLAAETLPEVISTYVTDFDAVKLDKDAQGAILGIHDRTDLSHGMKLLLIHEELQKAGALEHANVHGVTPEPFQLSQAD

pLDDT: mean 77.62, std 17.75, range [42.59, 96.56]